Protein AF-A0A7S1WS07-F1 (afdb_monomer_lite)

Organism: Alexandrium catenella (NCBI:txid2925)

pLDDT: mean 92.33, std 9.44, range [44.84, 98.69]

Secondary structure (DSSP, 8-state):
-TTHHHHTTHHHHHHT-TT-SEEEEE-TT-TT----HHHHHHHTT-TT--EEEEE-TT-TT----HHHHHHHTT-TT--EEEEE-TT-TT----HHHHHHHTT-TT--EEEEE-TT-TT----HHHHHHHHT-TT-

Foldseek 3Di:
DPQPLVVVVLLVVLVVVLQDQEDADAPALVLPAQECQSVLSSLQSNLNHQEYHYHHALNQNHQDHLSNLVSLLNNQNHAYYHEHHHQNCNHADCLSNLVSLLNRQNHQYYHYHHHNNNNYDDCPSNVNSVVNHPHD

InterPro domains:
  IPR032675 Leucine-rich repeat domain superfamily [G3DSA:3.80.10.10] (20-136)

Radius of gyration: 13.91 Å; chains: 1; bounding box: 38×18×41 Å

Sequence (136 aa):
MKGLVSQMGLPEALAADVWRTRLSLDLSRCAAMADTAELARGLAGLRSLAKLSLFLGSCRKLESIDAVSDSISRLSSLEELDLHLGCCDQLRRVDRLGVGIGKLQSLKRVSIHLEGCSALTDFSELRRGLSQLSGL

Structure (mmCIF, N/CA/C/O backbone):
data_AF-A0A7S1WS07-F1
#
_entry.id   AF-A0A7S1WS07-F1
#
loop_
_atom_site.group_PDB
_atom_site.id
_atom_site.type_symbol
_atom_site.label_atom_id
_atom_site.label_alt_id
_atom_site.label_comp_id
_atom_site.label_asym_id
_atom_site.label_entity_id
_atom_site.label_seq_id
_atom_site.pdbx_PDB_ins_code
_atom_site.Cartn_x
_atom_site.Cartn_y
_atom_site.Cartn_z
_atom_site.occupancy
_atom_site.B_iso_or_equiv
_atom_site.auth_seq_id
_atom_site.auth_comp_id
_atom_site.auth_asym_id
_atom_site.auth_atom_id
_atom_site.pdbx_PDB_model_num
ATOM 1 N N . MET A 1 1 ? -1.928 -2.543 -21.456 1.00 44.84 1 MET A N 1
ATOM 2 C CA . MET A 1 1 ? -3.106 -2.732 -20.584 1.00 44.84 1 MET A CA 1
ATOM 3 C C . MET A 1 1 ? -3.167 -1.599 -19.555 1.00 44.84 1 MET A C 1
ATOM 5 O O . MET A 1 1 ? -2.926 -1.825 -18.378 1.00 44.84 1 MET A O 1
ATOM 9 N N . LYS A 1 2 ? -3.440 -0.359 -19.993 1.00 45.94 2 LYS A N 1
ATOM 10 C CA . LYS A 1 2 ? -3.911 0.675 -19.057 1.00 45.94 2 LYS A CA 1
ATOM 11 C C . LYS A 1 2 ? -5.324 0.273 -18.623 1.00 45.94 2 LYS A C 1
ATOM 13 O O . LYS A 1 2 ? -6.101 -0.140 -19.479 1.00 45.94 2 LYS A O 1
ATOM 18 N N . GLY A 1 3 ? -5.625 0.381 -17.332 1.00 59.94 3 GLY A N 1
ATOM 19 C CA . GLY A 1 3 ? -7.004 0.349 -16.846 1.00 59.94 3 GLY A CA 1
ATOM 20 C C . GLY A 1 3 ? -7.643 -1.023 -16.637 1.00 59.94 3 GLY A C 1
ATOM 21 O O . GLY A 1 3 ? -8.854 -1.091 -16.739 1.00 59.94 3 GLY A O 1
ATOM 22 N N . LEU A 1 4 ? -6.909 -2.099 -16.317 1.00 66.19 4 LEU A N 1
ATOM 23 C CA . LEU A 1 4 ? -7.548 -3.375 -15.924 1.00 66.19 4 LEU A CA 1
ATOM 24 C C . LEU A 1 4 ? -8.488 -3.176 -14.716 1.00 66.19 4 LEU A C 1
ATOM 26 O O . LEU A 1 4 ? -9.623 -3.632 -14.720 1.00 66.19 4 LEU A O 1
ATOM 30 N N . VAL A 1 5 ? -8.042 -2.373 -13.745 1.00 70.12 5 VAL A N 1
ATOM 31 C CA . VAL A 1 5 ? -8.829 -1.943 -12.577 1.00 70.12 5 VAL A CA 1
ATOM 32 C C . VAL A 1 5 ? -10.119 -1.218 -12.991 1.00 70.12 5 VAL A C 1
ATOM 34 O O . VAL A 1 5 ? -11.186 -1.513 -12.460 1.00 70.12 5 VAL A O 1
ATOM 37 N N . SER A 1 6 ? -10.041 -0.312 -13.969 1.00 70.69 6 SER A N 1
ATOM 38 C CA . SER A 1 6 ? -11.200 0.437 -14.476 1.00 70.69 6 SER A CA 1
ATOM 39 C C . SER A 1 6 ? -12.100 -0.411 -15.386 1.00 70.69 6 SER A C 1
ATOM 41 O O . SER A 1 6 ? -13.314 -0.278 -15.340 1.00 70.69 6 SER A O 1
ATOM 43 N N . GLN A 1 7 ? -11.535 -1.324 -16.183 1.00 76.31 7 GLN A N 1
ATOM 44 C CA . GLN A 1 7 ? -12.285 -2.269 -17.024 1.00 76.31 7 GLN A CA 1
ATOM 45 C C . GLN A 1 7 ? -13.115 -3.238 -16.185 1.00 76.31 7 GLN A C 1
ATOM 47 O O . GLN A 1 7 ? -14.199 -3.637 -16.596 1.00 76.31 7 GLN A O 1
ATOM 52 N N . MET A 1 8 ? -12.616 -3.596 -15.003 1.00 77.00 8 MET A N 1
ATOM 53 C CA . MET A 1 8 ? -13.345 -4.407 -14.033 1.00 77.00 8 MET A CA 1
ATOM 54 C C . MET A 1 8 ? -14.403 -3.610 -13.256 1.00 77.00 8 MET A C 1
ATOM 56 O O . MET A 1 8 ? -15.116 -4.204 -12.453 1.00 77.00 8 MET A O 1
ATOM 60 N N . GLY A 1 9 ? -14.486 -2.285 -13.443 1.00 86.62 9 GLY A N 1
ATOM 61 C CA . GLY A 1 9 ? -15.343 -1.413 -12.635 1.00 86.62 9 GLY A CA 1
ATOM 62 C C . GLY A 1 9 ? -15.022 -1.504 -11.141 1.00 86.62 9 GLY A C 1
ATOM 63 O O . GLY A 1 9 ? -15.918 -1.405 -10.304 1.00 86.62 9 GLY A O 1
ATOM 64 N N . LEU A 1 10 ? -13.760 -1.794 -10.788 1.00 86.75 10 LEU A N 1
ATOM 65 C CA . LEU A 1 10 ? -13.375 -2.048 -9.401 1.00 86.75 10 LEU A CA 1
ATOM 66 C C . LEU A 1 10 ? -13.630 -0.831 -8.496 1.00 86.75 10 LEU A C 1
ATOM 68 O O . LEU A 1 10 ? -14.137 -1.039 -7.393 1.00 86.75 10 LEU A O 1
ATOM 72 N N . PRO A 1 11 ? -13.321 0.420 -8.904 1.00 89.25 11 PRO A N 1
ATOM 73 C CA . PRO A 1 11 ? -13.633 1.580 -8.078 1.00 89.25 11 PRO A CA 1
ATOM 74 C C . PRO A 1 11 ? -15.127 1.692 -7.767 1.00 89.25 11 PRO A C 1
ATOM 76 O O . PRO A 1 11 ? -15.490 1.928 -6.618 1.00 89.25 11 PRO A O 1
ATOM 79 N N . GLU A 1 12 ? -15.986 1.473 -8.761 1.00 91.56 12 GLU A N 1
ATOM 80 C CA . GLU A 1 12 ? -17.441 1.526 -8.629 1.00 91.56 12 GLU A CA 1
ATOM 81 C C . GLU A 1 12 ? -17.962 0.385 -7.747 1.00 91.56 12 GLU A C 1
ATOM 83 O O . GLU A 1 12 ? -18.784 0.614 -6.861 1.00 91.56 12 GLU A O 1
ATOM 88 N N . ALA A 1 13 ? -17.440 -0.831 -7.932 1.00 90.94 13 ALA A N 1
ATOM 89 C CA . ALA A 1 13 ? -17.803 -1.991 -7.125 1.00 90.94 13 ALA A CA 1
ATOM 90 C C . ALA A 1 13 ? -17.436 -1.798 -5.644 1.00 90.94 13 ALA A C 1
ATOM 92 O O . ALA A 1 13 ? -18.242 -2.095 -4.765 1.00 90.94 13 ALA A O 1
ATOM 93 N N . LEU A 1 14 ? -16.247 -1.259 -5.355 1.00 92.50 14 LEU A N 1
ATOM 94 C CA . LEU A 1 14 ? -15.827 -0.960 -3.984 1.00 92.50 14 LEU A CA 1
ATOM 95 C C . LEU A 1 14 ? -16.597 0.226 -3.389 1.00 92.50 14 LEU A C 1
ATOM 97 O O . LEU A 1 14 ? -16.931 0.200 -2.206 1.00 92.50 14 LEU A O 1
ATOM 101 N N . ALA A 1 15 ? -16.940 1.233 -4.197 1.00 90.56 15 ALA A N 1
ATOM 102 C CA . ALA A 1 15 ? -17.785 2.347 -3.766 1.00 90.56 15 ALA A CA 1
ATOM 103 C C . ALA A 1 15 ? -19.219 1.906 -3.417 1.00 90.56 15 ALA A C 1
ATOM 105 O O . ALA A 1 15 ? -19.869 2.544 -2.591 1.00 90.56 15 ALA A O 1
ATOM 106 N N . ALA A 1 16 ? -19.703 0.813 -4.009 1.00 92.69 16 ALA A N 1
ATOM 107 C CA . ALA A 1 16 ? -20.985 0.207 -3.665 1.00 92.69 16 ALA A CA 1
ATOM 108 C C . ALA A 1 16 ? -20.918 -0.737 -2.445 1.00 92.69 16 ALA A C 1
ATOM 110 O O . ALA A 1 16 ? -21.965 -1.095 -1.918 1.00 92.69 16 ALA A O 1
ATOM 111 N N . ASP A 1 17 ? -19.722 -1.121 -1.979 1.00 93.19 17 ASP A N 1
ATOM 112 C CA . ASP A 1 17 ? -19.492 -2.101 -0.899 1.00 93.19 17 ASP A CA 1
ATOM 113 C C . ASP A 1 17 ? -18.645 -1.501 0.244 1.00 93.19 17 ASP A C 1
ATOM 115 O O . ASP A 1 17 ? -17.718 -2.112 0.782 1.00 93.19 17 ASP A O 1
ATOM 119 N N . VAL A 1 18 ? -18.947 -0.252 0.617 1.00 94.06 18 VAL A N 1
ATOM 120 C CA . VAL A 1 18 ? -18.164 0.530 1.599 1.00 94.06 18 VAL A CA 1
ATOM 121 C C . VAL A 1 18 ? -18.200 -0.023 3.024 1.00 94.06 18 VAL A C 1
ATOM 123 O O . VAL A 1 18 ? -17.329 0.299 3.832 1.00 94.06 18 VAL A O 1
ATOM 126 N N . TRP A 1 19 ? -19.189 -0.861 3.342 1.00 95.00 19 TRP A N 1
ATOM 127 C CA . TRP A 1 19 ? -19.332 -1.519 4.646 1.00 95.00 19 TRP A CA 1
ATOM 128 C C . TRP A 1 19 ? -18.437 -2.755 4.797 1.00 95.00 19 TRP A C 1
ATOM 130 O O . TRP A 1 19 ? -18.365 -3.338 5.882 1.00 95.00 19 TRP A O 1
ATOM 140 N N . ARG A 1 20 ? -17.764 -3.192 3.726 1.00 95.56 20 ARG A N 1
ATOM 141 C CA . ARG A 1 20 ? -16.872 -4.350 3.758 1.00 95.56 20 ARG A CA 1
ATOM 142 C C . ARG A 1 20 ? -15.766 -4.160 4.794 1.00 95.56 20 ARG A C 1
ATOM 144 O O . ARG A 1 20 ? -15.065 -3.155 4.821 1.00 95.56 20 ARG A O 1
ATOM 151 N N . THR A 1 21 ? -15.547 -5.199 5.595 1.00 98.19 21 THR A N 1
ATOM 152 C CA . THR A 1 21 ? -14.499 -5.217 6.626 1.00 98.19 21 THR A CA 1
ATOM 153 C C . THR A 1 21 ? -13.238 -5.961 6.190 1.00 98.19 21 THR A C 1
ATOM 155 O O . THR A 1 21 ? -12.206 -5.863 6.851 1.00 98.19 21 THR A O 1
ATOM 158 N N . ARG A 1 22 ? -13.291 -6.714 5.082 1.00 98.44 22 ARG A N 1
ATOM 159 C CA . ARG A 1 22 ? -12.169 -7.514 4.570 1.00 98.44 22 ARG A CA 1
ATOM 160 C C . ARG A 1 22 ? -12.096 -7.476 3.056 1.00 98.44 22 ARG A C 1
ATOM 162 O O . ARG A 1 22 ? -13.058 -7.849 2.385 1.00 98.44 22 ARG A O 1
ATOM 169 N N . LEU A 1 23 ? -10.941 -7.105 2.529 1.00 97.56 23 LEU A N 1
ATOM 170 C CA . LEU A 1 23 ? -10.690 -7.035 1.099 1.00 97.56 23 LEU A CA 1
ATOM 171 C C . LEU A 1 23 ? -9.378 -7.743 0.781 1.00 97.56 23 LEU A C 1
ATOM 173 O O . LEU A 1 23 ? -8.352 -7.453 1.387 1.00 97.56 23 LEU A O 1
ATOM 177 N N .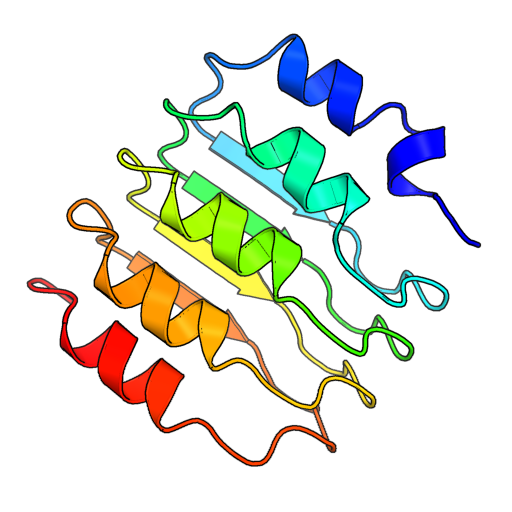 SER A 1 24 ? -9.434 -8.658 -0.179 1.00 97.50 24 SER A N 1
ATOM 178 C CA . SER A 1 24 ? -8.261 -9.268 -0.791 1.00 97.50 24 SER A CA 1
ATOM 179 C C . SER A 1 24 ? -8.357 -9.050 -2.293 1.00 97.50 24 SER A C 1
ATOM 181 O O . SER A 1 24 ? -9.387 -9.377 -2.887 1.00 97.50 24 SER A O 1
ATOM 183 N N . LEU A 1 25 ? -7.329 -8.450 -2.887 1.00 95.00 25 LEU A N 1
ATOM 184 C CA . LEU A 1 25 ? -7.251 -8.190 -4.320 1.00 95.00 25 LEU A CA 1
ATOM 185 C C . LEU A 1 25 ? -5.913 -8.677 -4.848 1.00 95.00 25 LEU A C 1
ATOM 187 O O . LEU A 1 25 ? -4.864 -8.190 -4.424 1.00 95.00 25 LEU A O 1
ATOM 191 N N . ASP A 1 26 ? -5.969 -9.597 -5.806 1.00 94.94 26 ASP A N 1
ATOM 192 C CA . ASP A 1 26 ? -4.799 -10.028 -6.556 1.00 94.94 26 ASP A CA 1
ATOM 193 C C . ASP A 1 26 ? -4.768 -9.345 -7.923 1.00 94.94 26 ASP A C 1
ATOM 195 O O . ASP A 1 26 ? -5.604 -9.583 -8.794 1.00 94.94 26 ASP A O 1
ATOM 199 N N . LEU A 1 27 ? -3.804 -8.447 -8.069 1.00 93.19 27 LEU A N 1
ATOM 200 C CA . LEU A 1 27 ? -3.471 -7.715 -9.284 1.00 93.19 27 LEU A CA 1
ATOM 201 C C . LEU A 1 27 ? -2.018 -8.010 -9.688 1.00 93.19 27 LEU A C 1
ATOM 203 O O . LEU A 1 27 ? -1.398 -7.234 -10.421 1.00 93.19 27 LEU A O 1
ATOM 207 N N . SER A 1 28 ? -1.465 -9.131 -9.222 1.00 94.06 28 SER A N 1
ATOM 208 C CA . SER A 1 28 ? -0.117 -9.560 -9.562 1.00 94.06 28 SER A CA 1
ATOM 209 C C . SER A 1 28 ? 0.012 -9.771 -11.067 1.00 94.06 28 SER A C 1
ATOM 211 O O . SER A 1 28 ? -0.936 -10.134 -11.764 1.00 94.06 28 SER A O 1
ATOM 213 N N . ARG A 1 29 ? 1.220 -9.569 -11.592 1.00 93.00 29 ARG A N 1
ATOM 214 C CA . ARG A 1 29 ? 1.563 -9.741 -13.013 1.00 93.00 29 ARG A CA 1
ATOM 215 C C . ARG A 1 29 ? 0.801 -8.796 -13.949 1.00 93.00 29 ARG A C 1
ATOM 217 O O . ARG A 1 29 ? 0.825 -8.996 -15.166 1.00 93.00 29 ARG A O 1
ATOM 224 N N . CYS A 1 30 ? 0.210 -7.717 -13.432 1.00 90.88 30 CYS A N 1
ATOM 225 C CA . CYS A 1 30 ? -0.318 -6.621 -14.243 1.00 90.88 30 CYS A CA 1
ATOM 226 C C . CYS A 1 30 ? 0.832 -5.812 -14.872 1.00 90.88 30 CYS A C 1
ATOM 228 O O . CYS A 1 30 ? 1.115 -4.680 -14.493 1.00 90.88 30 CYS A O 1
ATOM 230 N N . ALA A 1 31 ? 1.496 -6.377 -15.883 1.00 83.56 31 ALA A N 1
ATOM 231 C CA . ALA A 1 31 ? 2.736 -5.854 -16.470 1.00 83.56 31 ALA A CA 1
ATOM 232 C C . ALA A 1 31 ? 2.626 -4.460 -17.122 1.00 83.56 31 ALA A C 1
ATOM 234 O O . ALA A 1 31 ? 3.639 -3.878 -17.504 1.00 83.56 31 ALA A O 1
ATOM 235 N N . ALA A 1 32 ? 1.415 -3.927 -17.296 1.00 86.44 32 ALA A N 1
ATOM 236 C CA . ALA A 1 32 ? 1.188 -2.582 -17.823 1.00 86.44 32 ALA A CA 1
ATOM 237 C C . ALA A 1 32 ? 0.707 -1.571 -16.769 1.00 86.44 32 ALA A C 1
ATOM 239 O O . ALA A 1 32 ? 0.443 -0.426 -17.132 1.00 86.44 32 ALA A O 1
ATOM 240 N N . MET A 1 33 ? 0.576 -1.984 -15.506 1.00 89.12 33 MET A N 1
ATOM 241 C CA . MET A 1 33 ? 0.278 -1.089 -14.394 1.00 89.12 33 MET A CA 1
ATOM 242 C C . MET A 1 33 ? 1.514 -0.234 -14.111 1.00 89.12 33 MET A C 1
ATOM 244 O O . MET A 1 33 ? 2.564 -0.780 -13.786 1.00 89.12 33 MET A O 1
ATOM 248 N N . ALA A 1 34 ? 1.388 1.081 -14.292 1.00 90.12 34 ALA A N 1
ATOM 249 C CA . ALA A 1 34 ? 2.459 2.044 -14.026 1.00 90.12 34 ALA A CA 1
ATOM 250 C C . ALA A 1 34 ? 2.298 2.742 -12.667 1.00 90.12 34 ALA A C 1
ATOM 252 O O . ALA A 1 34 ? 3.283 3.079 -12.014 1.00 90.12 34 ALA A O 1
ATOM 253 N N . ASP A 1 35 ? 1.052 2.903 -12.224 1.00 90.56 35 ASP A N 1
ATOM 254 C CA . ASP A 1 35 ? 0.669 3.528 -10.964 1.00 90.56 35 ASP A CA 1
ATOM 255 C C . ASP A 1 35 ? -0.522 2.788 -10.331 1.00 90.56 35 ASP A C 1
ATOM 257 O O . ASP A 1 35 ? -1.062 1.831 -10.893 1.00 90.56 35 ASP A O 1
ATOM 261 N N . THR A 1 36 ? -0.931 3.248 -9.149 1.00 94.31 36 THR A N 1
ATOM 262 C CA . THR A 1 36 ? -2.034 2.676 -8.363 1.00 94.31 36 THR A CA 1
ATOM 263 C C . THR A 1 36 ? -3.233 3.619 -8.211 1.00 94.31 36 THR A C 1
ATOM 265 O O . THR A 1 36 ? -4.065 3.409 -7.329 1.00 94.31 36 THR A O 1
ATOM 268 N N . ALA A 1 37 ? -3.365 4.658 -9.045 1.00 93.62 37 ALA A N 1
ATOM 269 C CA . ALA A 1 37 ? -4.363 5.717 -8.854 1.00 93.62 37 ALA A CA 1
ATOM 270 C C . ALA A 1 37 ? -5.814 5.208 -8.916 1.00 93.62 37 ALA A C 1
ATOM 272 O O . ALA A 1 37 ? -6.647 5.573 -8.084 1.00 93.62 37 ALA A O 1
ATOM 273 N N . GLU A 1 38 ? -6.119 4.325 -9.868 1.00 89.69 38 GLU A N 1
ATOM 274 C CA . GLU A 1 38 ? -7.450 3.713 -9.994 1.00 89.69 38 GLU A CA 1
ATOM 275 C C . GLU A 1 38 ? -7.779 2.825 -8.785 1.00 89.69 38 GLU A C 1
ATOM 277 O O . GLU A 1 38 ? -8.879 2.893 -8.239 1.00 89.69 38 GLU A O 1
ATOM 282 N N . LEU A 1 39 ? -6.806 2.037 -8.313 1.00 92.25 39 LEU A N 1
ATOM 283 C CA . LEU A 1 39 ? -6.971 1.199 -7.123 1.00 92.25 39 LEU A CA 1
ATOM 284 C C . LEU A 1 39 ? -7.207 2.065 -5.880 1.00 92.25 39 LEU A C 1
ATOM 286 O O . LEU A 1 39 ? -8.115 1.802 -5.094 1.00 92.25 39 LEU A O 1
ATOM 290 N N . ALA A 1 40 ? -6.430 3.139 -5.736 1.00 94.88 40 ALA A N 1
ATOM 291 C CA . ALA A 1 40 ? -6.556 4.088 -4.641 1.00 94.88 40 ALA A CA 1
ATOM 292 C C . ALA A 1 40 ? -7.959 4.702 -4.561 1.00 94.88 40 ALA A C 1
ATOM 294 O O . ALA A 1 40 ? -8.490 4.843 -3.456 1.00 94.88 40 ALA A O 1
ATOM 295 N N . ARG A 1 41 ? -8.577 5.015 -5.710 1.00 92.56 41 ARG A N 1
ATOM 296 C CA . ARG A 1 41 ? -9.953 5.530 -5.781 1.00 92.56 41 ARG A CA 1
ATOM 297 C C . ARG A 1 41 ? -10.958 4.548 -5.183 1.00 92.56 41 ARG A C 1
ATOM 299 O O . ARG A 1 41 ? -11.803 4.967 -4.401 1.00 92.56 41 ARG A O 1
ATOM 306 N N . GLY A 1 42 ? -10.832 3.262 -5.508 1.00 91.12 42 GLY A N 1
ATOM 307 C CA . GLY A 1 42 ? -11.702 2.220 -4.959 1.00 91.12 42 GLY A CA 1
ATOM 308 C C . GLY A 1 42 ? -11.531 2.021 -3.451 1.00 91.12 42 GLY A C 1
ATOM 309 O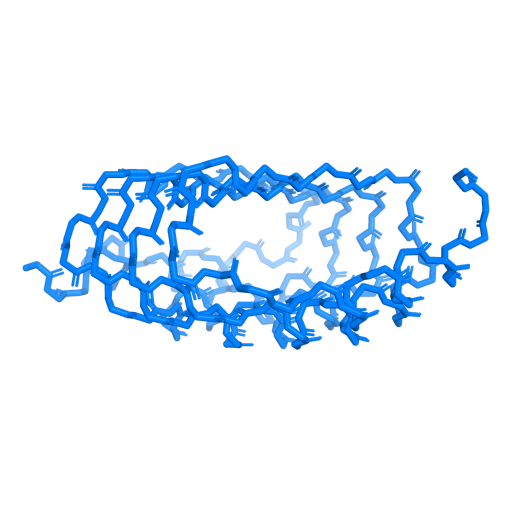 O . GLY A 1 42 ? -12.507 1.810 -2.739 1.00 91.12 42 GLY A O 1
ATOM 310 N N . LEU A 1 43 ? -10.306 2.151 -2.934 1.00 94.06 43 LEU A N 1
ATOM 311 C CA . LEU A 1 43 ? -10.036 1.986 -1.500 1.00 94.06 43 LEU A CA 1
ATOM 312 C C . LEU A 1 43 ? -10.445 3.195 -0.646 1.00 94.06 43 LEU A C 1
ATOM 314 O O . LEU A 1 43 ? -10.702 3.035 0.544 1.00 94.06 43 LEU A O 1
ATOM 318 N N . ALA A 1 44 ? -10.509 4.400 -1.222 1.00 91.31 44 ALA A N 1
ATOM 319 C CA . ALA A 1 44 ? -10.662 5.650 -0.469 1.00 91.31 44 ALA A CA 1
ATOM 320 C C . ALA A 1 44 ? -11.938 5.725 0.397 1.00 91.31 44 ALA A C 1
ATOM 322 O O . ALA A 1 44 ? -11.971 6.471 1.380 1.00 91.31 44 ALA A O 1
ATOM 323 N N . GLY A 1 45 ? -12.983 4.971 0.037 1.00 91.06 45 GLY A N 1
ATOM 324 C CA . GLY A 1 45 ? -14.260 4.922 0.755 1.00 91.06 45 GLY A CA 1
ATOM 325 C C . GLY A 1 45 ? -14.368 3.840 1.834 1.00 91.06 45 GLY A C 1
ATOM 326 O O . GLY A 1 45 ? -15.300 3.889 2.634 1.00 91.06 45 GLY A O 1
ATOM 327 N N . LEU A 1 46 ? -13.435 2.884 1.900 1.00 95.88 46 LEU A N 1
ATOM 328 C CA . LEU A 1 46 ? -13.565 1.665 2.711 1.00 95.88 46 LEU A CA 1
ATOM 329 C C . LEU A 1 46 ? -13.200 1.885 4.192 1.00 95.88 46 LEU A C 1
ATOM 331 O O . LEU A 1 46 ? -12.360 1.189 4.755 1.00 95.88 46 LEU A O 1
ATOM 335 N N . ARG A 1 47 ? -13.813 2.872 4.854 1.00 94.06 47 ARG A N 1
ATOM 336 C CA . ARG A 1 47 ? -13.452 3.269 6.231 1.00 94.06 47 ARG A CA 1
ATOM 337 C C . ARG A 1 47 ? -13.677 2.175 7.277 1.00 94.06 47 ARG A C 1
ATOM 339 O O . ARG A 1 47 ? -13.016 2.202 8.306 1.00 94.06 47 ARG A O 1
ATOM 346 N N . SER A 1 48 ? -14.574 1.227 7.007 1.00 96.38 48 SER A N 1
ATOM 347 C CA . SER A 1 48 ? -14.852 0.070 7.870 1.00 96.38 48 SER A CA 1
ATOM 348 C C . SER A 1 48 ? -13.893 -1.105 7.650 1.00 96.38 48 SER A C 1
ATOM 350 O O . SER A 1 48 ? -14.032 -2.137 8.310 1.00 96.38 48 SER A O 1
ATOM 352 N N . LEU A 1 49 ? -12.937 -0.988 6.723 1.00 98.12 49 LEU A N 1
ATOM 353 C CA . LEU A 1 49 ? -12.033 -2.074 6.380 1.00 98.12 49 LEU A CA 1
ATOM 354 C C . LEU A 1 49 ? -11.074 -2.369 7.535 1.00 98.12 49 LEU A C 1
ATOM 356 O O . LEU A 1 49 ? -10.238 -1.543 7.882 1.00 98.12 49 LEU A O 1
ATOM 360 N N . ALA A 1 50 ? -11.183 -3.572 8.093 1.00 98.44 50 ALA A N 1
ATOM 361 C CA . ALA A 1 50 ? -10.320 -4.077 9.154 1.00 98.44 50 ALA A CA 1
ATOM 362 C C . ALA A 1 50 ? -9.153 -4.908 8.608 1.00 98.44 50 ALA A C 1
ATOM 364 O O . ALA A 1 50 ? -8.111 -4.995 9.252 1.00 98.44 50 ALA A O 1
ATOM 365 N N . LYS A 1 51 ? -9.303 -5.518 7.424 1.00 98.69 51 LYS A N 1
ATOM 366 C CA . LYS A 1 51 ? -8.244 -6.310 6.784 1.00 98.69 51 LYS A CA 1
ATOM 367 C C . LYS A 1 51 ? -8.110 -5.998 5.306 1.00 98.69 51 LYS A C 1
ATOM 369 O O . LYS A 1 51 ? -9.101 -6.058 4.573 1.00 98.69 51 LYS A O 1
ATOM 374 N N . LEU A 1 52 ? -6.880 -5.757 4.878 1.00 98.56 52 LEU A N 1
ATOM 375 C CA . LEU A 1 52 ? -6.531 -5.502 3.492 1.00 98.56 52 LEU A CA 1
ATOM 376 C C . LEU A 1 52 ? -5.364 -6.393 3.074 1.00 98.56 52 LEU A C 1
ATOM 378 O O . LEU A 1 52 ? -4.285 -6.296 3.650 1.00 98.56 52 LEU A O 1
ATOM 382 N N . SER A 1 53 ? -5.577 -7.199 2.039 1.00 98.62 53 SER A N 1
ATOM 383 C CA . SER A 1 53 ? -4.524 -7.923 1.328 1.00 98.62 53 SER A CA 1
ATOM 384 C C . SER A 1 53 ? -4.468 -7.431 -0.115 1.00 98.62 53 SER A C 1
ATOM 386 O O . SER A 1 53 ? -5.455 -7.528 -0.845 1.00 98.62 53 SER A O 1
ATOM 388 N N . LEU A 1 54 ? -3.334 -6.874 -0.528 1.00 97.69 54 LEU A N 1
ATOM 389 C CA . LEU A 1 54 ? -3.111 -6.393 -1.890 1.00 97.69 54 LEU A CA 1
ATOM 390 C C . LEU A 1 54 ? -1.902 -7.094 -2.485 1.00 97.69 54 LEU A C 1
ATOM 392 O O . LEU A 1 54 ? -0.779 -6.914 -2.013 1.00 97.69 54 LEU A O 1
ATOM 396 N N . PHE A 1 55 ? -2.130 -7.841 -3.560 1.00 97.75 55 PHE A N 1
ATOM 397 C CA . PHE A 1 55 ? -1.064 -8.490 -4.304 1.00 97.75 55 PHE A CA 1
ATOM 398 C C . PHE A 1 55 ? -0.809 -7.723 -5.597 1.00 97.75 55 PHE A C 1
ATOM 400 O O . PHE A 1 55 ? -1.644 -7.671 -6.492 1.00 97.75 55 PHE A O 1
ATOM 407 N N . LEU A 1 56 ? 0.347 -7.074 -5.662 1.00 96.38 56 LEU A N 1
ATOM 408 C CA . LEU A 1 56 ? 0.843 -6.270 -6.778 1.00 96.38 56 LEU A CA 1
ATOM 409 C C . LEU A 1 56 ? 2.187 -6.821 -7.288 1.00 96.38 56 LEU A C 1
A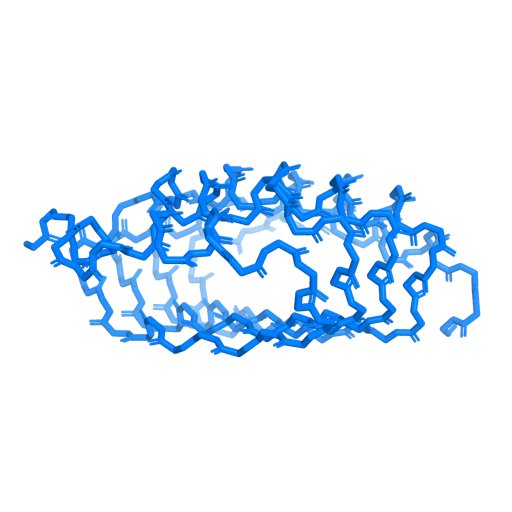TOM 411 O O . LEU A 1 56 ? 2.935 -6.119 -7.966 1.00 96.38 56 LEU A O 1
ATOM 415 N N . GLY A 1 57 ? 2.511 -8.076 -6.964 1.00 96.25 57 GLY A N 1
ATOM 416 C CA . GLY A 1 57 ? 3.790 -8.686 -7.308 1.00 96.25 57 GLY A CA 1
ATOM 417 C C . GLY A 1 57 ? 3.969 -8.864 -8.817 1.00 96.25 57 GLY A C 1
ATOM 418 O O . GLY A 1 57 ? 3.016 -9.101 -9.555 1.00 96.25 57 GLY A O 1
ATOM 419 N N . SER A 1 58 ? 5.203 -8.788 -9.312 1.00 95.94 58 SER A N 1
ATOM 420 C CA . SER A 1 58 ? 5.550 -8.897 -10.739 1.00 95.94 58 SER A CA 1
ATOM 421 C C . SER A 1 58 ? 4.886 -7.847 -11.648 1.00 95.94 58 SER A C 1
ATOM 423 O O . SER A 1 58 ? 4.808 -8.033 -12.868 1.00 95.94 58 SER A O 1
ATOM 425 N N . CYS A 1 59 ? 4.425 -6.722 -11.098 1.00 95.31 59 CYS A N 1
ATOM 426 C CA . CYS A 1 59 ? 3.999 -5.557 -11.869 1.00 95.31 59 CYS A CA 1
ATOM 427 C C . CYS A 1 59 ? 5.233 -4.772 -12.340 1.00 95.31 59 CYS A C 1
ATOM 429 O O . CYS A 1 59 ? 5.555 -3.710 -11.825 1.00 95.31 59 CYS A O 1
ATOM 431 N N . ARG A 1 60 ? 5.951 -5.301 -13.340 1.00 93.50 60 ARG A N 1
ATOM 432 C CA . ARG A 1 60 ? 7.284 -4.803 -13.750 1.00 93.50 60 ARG A CA 1
ATOM 433 C C . ARG A 1 60 ? 7.352 -3.334 -14.183 1.00 93.50 60 ARG A C 1
ATOM 435 O O . ARG A 1 60 ? 8.443 -2.786 -14.229 1.00 93.50 60 ARG A O 1
ATOM 442 N N . LYS A 1 61 ? 6.224 -2.713 -14.543 1.00 94.50 61 LYS A N 1
ATOM 443 C CA . LYS A 1 61 ? 6.148 -1.287 -14.908 1.00 94.50 61 LYS A CA 1
ATOM 444 C C . LYS A 1 61 ? 5.678 -0.388 -13.767 1.00 94.50 61 LYS A C 1
ATOM 446 O O . LYS A 1 61 ? 5.584 0.810 -13.985 1.00 94.50 61 LYS A O 1
ATOM 451 N N . LEU A 1 62 ? 5.371 -0.942 -12.595 1.00 95.50 62 LEU A N 1
ATOM 452 C CA . LEU A 1 62 ? 4.874 -0.179 -11.460 1.00 95.50 62 LEU A CA 1
ATOM 453 C C . LEU A 1 62 ? 5.995 0.707 -10.920 1.00 95.50 62 LEU A C 1
ATOM 455 O O . LEU A 1 62 ? 6.956 0.209 -10.340 1.00 95.50 62 LEU A O 1
ATOM 459 N N . GLU A 1 63 ? 5.868 2.013 -11.124 1.00 95.25 63 GLU A N 1
ATOM 460 C CA . GLU A 1 63 ? 6.879 2.997 -10.727 1.00 95.25 63 GLU A CA 1
ATOM 461 C C . GLU A 1 63 ? 6.606 3.564 -9.328 1.00 95.25 63 GLU A C 1
ATOM 463 O O . GLU A 1 63 ? 7.540 3.915 -8.603 1.00 95.25 63 GLU A O 1
ATOM 468 N N . SER A 1 64 ? 5.329 3.640 -8.936 1.00 95.00 64 SER A N 1
ATOM 469 C CA . SER A 1 64 ? 4.899 4.240 -7.672 1.00 95.00 64 SER A CA 1
ATOM 470 C C . SER A 1 64 ? 3.649 3.579 -7.088 1.00 95.00 64 SER A C 1
ATOM 472 O O . SER A 1 64 ? 2.696 3.232 -7.790 1.00 95.00 64 SER A O 1
ATOM 474 N N . ILE A 1 65 ? 3.638 3.490 -5.757 1.00 97.06 65 ILE A N 1
ATOM 475 C CA . ILE A 1 65 ? 2.503 3.068 -4.927 1.00 97.06 65 ILE A CA 1
ATOM 476 C C . ILE A 1 65 ? 1.944 4.222 -4.081 1.00 97.06 65 ILE A C 1
ATOM 478 O O . ILE A 1 65 ? 1.214 3.990 -3.118 1.00 97.06 65 ILE A O 1
ATOM 482 N N . ASP A 1 66 ? 2.296 5.468 -4.395 1.00 96.88 66 ASP A N 1
ATOM 483 C CA . ASP A 1 66 ? 1.966 6.633 -3.566 1.00 96.88 66 ASP A CA 1
ATOM 484 C C . ASP A 1 66 ? 0.455 6.778 -3.382 1.00 96.88 66 ASP A C 1
ATOM 486 O O . ASP A 1 66 ? -0.021 6.964 -2.266 1.00 96.88 66 ASP A O 1
ATOM 490 N N . ALA A 1 67 ? -0.307 6.616 -4.467 1.00 96.50 67 ALA A N 1
ATOM 491 C CA . ALA A 1 67 ? -1.758 6.751 -4.435 1.00 96.50 67 ALA A CA 1
ATOM 492 C C . ALA A 1 67 ? -2.410 5.708 -3.514 1.00 96.50 67 ALA A C 1
ATOM 494 O O . ALA A 1 67 ? -3.228 6.060 -2.663 1.00 96.50 67 ALA A O 1
ATOM 495 N N . VAL A 1 68 ? -2.039 4.426 -3.642 1.00 96.38 68 VAL A N 1
ATOM 496 C CA . VAL A 1 68 ? -2.582 3.385 -2.756 1.00 96.38 68 VAL A CA 1
ATOM 497 C C . VAL A 1 68 ? -2.108 3.570 -1.314 1.00 96.38 68 VAL A C 1
ATOM 499 O O . VAL A 1 68 ? -2.898 3.366 -0.398 1.00 96.38 68 VAL A O 1
ATOM 502 N N . SER A 1 69 ? -0.873 4.035 -1.101 1.00 97.12 69 SER A N 1
ATOM 503 C CA . SER A 1 69 ? -0.335 4.342 0.232 1.00 97.12 69 SER A CA 1
ATOM 504 C C . SER A 1 69 ? -1.135 5.448 0.923 1.00 97.12 69 SER A C 1
ATOM 506 O O . SER A 1 69 ? -1.507 5.318 2.091 1.00 97.12 69 SER A O 1
ATOM 508 N N . ASP A 1 70 ? -1.471 6.509 0.185 1.00 96.31 70 ASP A N 1
ATOM 509 C CA . ASP A 1 70 ? -2.294 7.608 0.686 1.00 96.31 70 ASP A CA 1
ATOM 510 C C . ASP A 1 70 ? -3.710 7.132 1.038 1.00 96.31 70 ASP A C 1
ATOM 512 O O . ASP A 1 70 ? -4.234 7.515 2.088 1.00 96.31 70 ASP A O 1
ATOM 516 N N . SER A 1 71 ? -4.324 6.270 0.219 1.00 96.00 71 SER A N 1
ATOM 517 C CA . SER A 1 71 ? -5.631 5.679 0.539 1.00 96.00 71 SER A CA 1
ATOM 518 C C . SER A 1 71 ? -5.564 4.759 1.757 1.00 96.00 71 SER A C 1
ATOM 520 O O . SER A 1 71 ? -6.410 4.882 2.641 1.00 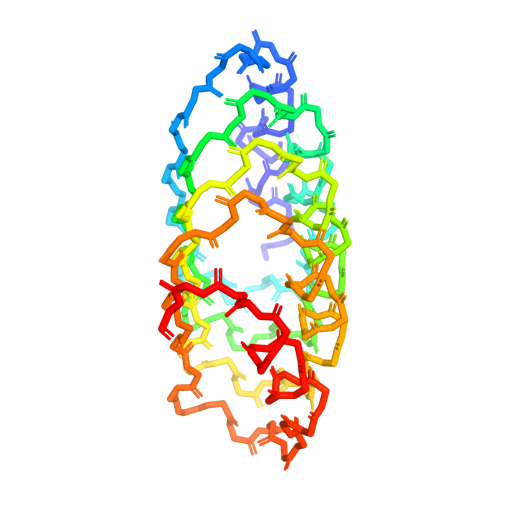96.00 71 SER A O 1
ATOM 522 N N . ILE A 1 72 ? -4.542 3.902 1.855 1.00 96.75 72 ILE A N 1
ATOM 523 C CA . ILE A 1 72 ? -4.320 3.018 3.010 1.00 96.75 72 ILE A CA 1
ATOM 524 C C . ILE A 1 72 ? -4.221 3.835 4.299 1.00 96.75 72 ILE A C 1
ATOM 526 O O . ILE A 1 72 ? -4.869 3.486 5.280 1.00 96.75 72 ILE A O 1
ATOM 530 N N . SER A 1 73 ? -3.511 4.968 4.287 1.00 95.50 73 SER A N 1
ATOM 531 C CA . SER A 1 73 ? -3.353 5.836 5.468 1.00 95.50 73 SER A CA 1
ATOM 532 C C . SER A 1 73 ? -4.665 6.417 6.019 1.00 95.50 73 SER A C 1
ATOM 534 O O . SER A 1 73 ? -4.694 6.931 7.137 1.00 95.50 73 SER A O 1
ATOM 536 N N . ARG A 1 74 ? -5.755 6.355 5.242 1.00 95.25 74 ARG A N 1
ATOM 537 C CA . ARG A 1 74 ? -7.093 6.838 5.620 1.00 95.25 74 ARG 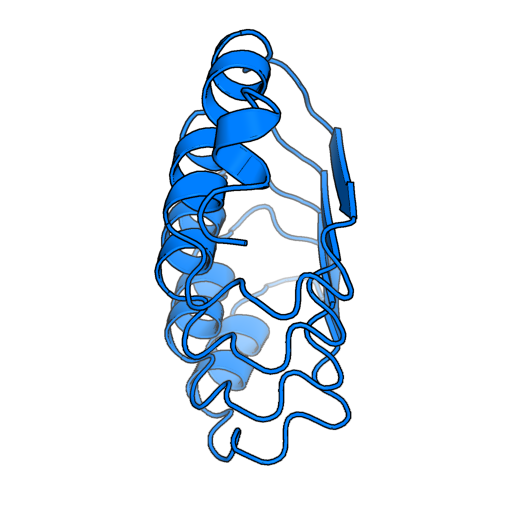A CA 1
ATOM 538 C C . ARG A 1 74 ? -8.008 5.723 6.130 1.00 95.25 74 ARG A C 1
ATOM 540 O O . ARG A 1 74 ? -9.119 6.019 6.572 1.00 95.25 74 ARG A O 1
ATOM 547 N N . LEU A 1 75 ? -7.571 4.465 6.077 1.00 95.88 75 LEU A N 1
ATOM 548 C CA . LEU A 1 75 ? -8.320 3.309 6.567 1.00 95.88 75 LEU A CA 1
ATOM 549 C C . LEU A 1 75 ? -8.185 3.222 8.093 1.00 95.88 75 LEU A C 1
ATOM 551 O O . LEU A 1 75 ? -7.466 2.385 8.627 1.00 95.88 75 LEU A O 1
ATOM 555 N N . SER A 1 76 ? -8.858 4.122 8.812 1.00 93.06 76 SER A N 1
ATOM 556 C CA . SER A 1 76 ? -8.704 4.289 10.266 1.00 93.06 76 SER A CA 1
ATOM 557 C C . SER A 1 76 ? -9.045 3.048 11.094 1.00 93.06 76 SER A C 1
ATOM 559 O O . SER A 1 76 ? -8.578 2.939 12.221 1.00 93.06 76 SER A O 1
ATOM 561 N N . SER A 1 77 ? -9.855 2.134 10.554 1.00 96.44 77 SER A N 1
ATOM 562 C CA . SER A 1 77 ? -10.223 0.871 11.204 1.00 96.44 77 SER A CA 1
ATOM 563 C C . SER A 1 77 ? -9.331 -0.308 10.807 1.00 96.44 77 SER A C 1
ATOM 565 O O . SER A 1 77 ? -9.606 -1.427 11.233 1.00 96.44 77 SER A O 1
ATOM 567 N N . LEU A 1 78 ? -8.290 -0.089 9.994 1.00 97.62 78 LEU A N 1
ATOM 568 C CA . LEU A 1 78 ? -7.446 -1.166 9.489 1.00 97.62 78 LEU A CA 1
ATOM 569 C C . LEU A 1 78 ? -6.620 -1.776 10.621 1.00 97.62 78 LEU A C 1
ATOM 571 O O . LEU A 1 78 ? -5.807 -1.101 11.246 1.00 97.62 78 LEU A O 1
ATOM 575 N N . GLU A 1 79 ? -6.818 -3.070 10.848 1.00 97.56 79 GLU A N 1
ATOM 576 C CA . GLU A 1 79 ? -6.099 -3.851 11.850 1.00 97.56 79 GLU A CA 1
ATOM 577 C C . GLU A 1 79 ? -5.017 -4.734 11.227 1.00 97.56 79 GLU A C 1
ATOM 579 O O . GLU A 1 79 ? -4.031 -5.069 11.883 1.00 97.56 79 GLU A O 1
ATOM 584 N N . GLU A 1 80 ? -5.192 -5.125 9.964 1.00 98.19 80 GLU A N 1
ATOM 585 C CA . GLU A 1 80 ? -4.292 -6.039 9.264 1.00 98.19 80 GLU A CA 1
ATOM 586 C C . GLU A 1 80 ? -4.027 -5.555 7.843 1.00 98.19 80 GLU A C 1
ATOM 588 O O . GLU A 1 80 ? -4.958 -5.389 7.049 1.00 98.19 80 GLU A O 1
ATOM 593 N N . LEU A 1 81 ? -2.748 -5.374 7.522 1.00 98.12 81 LEU A N 1
ATOM 594 C CA . LEU A 1 81 ? -2.274 -5.023 6.191 1.00 98.12 81 LEU A CA 1
ATOM 595 C C . LEU A 1 81 ? -1.311 -6.097 5.689 1.00 98.12 81 LEU A C 1
ATOM 597 O O . LEU A 1 81 ? -0.294 -6.363 6.324 1.00 98.12 81 LEU A O 1
ATOM 601 N N . ASP A 1 82 ? -1.612 -6.669 4.533 1.00 98.50 82 ASP A N 1
ATOM 602 C CA . ASP A 1 82 ? -0.707 -7.534 3.786 1.00 98.50 82 ASP A CA 1
ATOM 603 C C . ASP A 1 82 ? -0.498 -6.950 2.385 1.00 98.50 82 ASP A C 1
ATOM 605 O O . ASP A 1 82 ? -1.449 -6.793 1.615 1.00 98.50 82 ASP A O 1
ATOM 609 N N . LEU A 1 83 ? 0.734 -6.559 2.068 1.00 98.19 83 LEU A N 1
ATOM 610 C CA . LEU A 1 83 ? 1.073 -5.882 0.821 1.00 98.19 83 LEU A CA 1
ATOM 611 C C . LEU A 1 83 ? 2.213 -6.610 0.115 1.00 98.19 83 LEU A C 1
ATOM 613 O O . LEU A 1 83 ? 3.359 -6.590 0.568 1.00 98.19 83 LEU A O 1
ATOM 617 N N . HIS A 1 84 ? 1.903 -7.202 -1.036 1.00 98.31 84 HIS A N 1
ATOM 618 C CA . HIS A 1 84 ? 2.876 -7.912 -1.859 1.00 98.31 84 HIS A CA 1
ATOM 619 C C . HIS A 1 84 ? 3.279 -7.067 -3.051 1.00 98.31 84 HIS A C 1
ATOM 621 O O . HIS A 1 84 ? 2.474 -6.802 -3.937 1.00 98.31 84 HIS A O 1
ATOM 627 N N . LEU A 1 85 ? 4.539 -6.659 -3.083 1.00 97.25 85 LEU A N 1
ATOM 628 C CA . LEU A 1 85 ? 5.132 -5.824 -4.125 1.00 97.25 85 LEU A CA 1
ATOM 629 C C . LEU A 1 85 ? 6.360 -6.486 -4.759 1.00 97.25 85 LEU A C 1
ATOM 631 O O . LEU A 1 85 ? 7.060 -5.836 -5.528 1.00 97.25 85 LEU A O 1
ATOM 635 N N . GLY A 1 86 ? 6.624 -7.763 -4.474 1.00 96.69 86 GLY A N 1
ATOM 636 C CA . GLY A 1 86 ? 7.814 -8.453 -4.963 1.00 96.69 86 GLY A CA 1
ATOM 637 C C . GLY A 1 86 ? 7.949 -8.433 -6.491 1.00 96.69 86 GLY A C 1
ATOM 638 O O . GLY A 1 86 ? 6.960 -8.477 -7.222 1.00 96.69 86 GLY A O 1
ATOM 639 N N . CYS A 1 87 ? 9.180 -8.362 -6.995 1.00 96.56 87 CYS A N 1
ATOM 640 C CA . CYS A 1 87 ? 9.520 -8.282 -8.422 1.00 96.56 87 CYS A CA 1
ATOM 641 C C . CYS A 1 87 ? 8.880 -7.088 -9.168 1.00 96.56 87 CYS A C 1
ATOM 643 O O . CYS A 1 87 ? 8.551 -7.188 -10.355 1.00 96.56 87 CYS A O 1
ATOM 645 N N . CYS A 1 88 ? 8.676 -5.955 -8.487 1.00 96.44 88 CYS A N 1
ATOM 646 C CA . CYS A 1 88 ? 8.353 -4.679 -9.129 1.00 96.44 88 CYS A CA 1
ATOM 647 C C . CYS A 1 88 ? 9.645 -3.931 -9.492 1.00 96.44 88 CYS A C 1
ATOM 649 O O . CYS A 1 88 ? 10.065 -3.010 -8.796 1.00 96.44 88 CYS A O 1
ATOM 651 N N . ASP A 1 89 ? 10.279 -4.337 -10.595 1.00 94.94 89 ASP A N 1
ATOM 652 C CA . ASP A 1 89 ? 11.625 -3.897 -11.007 1.00 94.94 89 ASP A CA 1
ATOM 653 C C . ASP A 1 89 ? 11.788 -2.364 -11.136 1.00 94.94 89 ASP A C 1
ATOM 655 O O . ASP A 1 89 ? 12.900 -1.851 -11.014 1.00 94.94 89 ASP A O 1
ATOM 659 N N . GLN A 1 90 ? 10.692 -1.633 -11.384 1.00 96.25 90 GLN A N 1
ATOM 660 C CA . GLN A 1 90 ? 10.667 -0.172 -11.556 1.00 96.25 90 GLN A CA 1
ATOM 661 C C . GLN A 1 90 ? 10.206 0.602 -10.313 1.00 96.25 90 GLN A C 1
ATOM 663 O O . GLN A 1 90 ? 10.231 1.833 -10.337 1.00 96.25 90 GLN A O 1
ATOM 668 N N . LEU A 1 91 ? 9.811 -0.073 -9.228 1.00 96.75 91 LEU A N 1
ATOM 669 C CA . LEU A 1 91 ? 9.347 0.590 -8.011 1.00 96.75 91 LEU A CA 1
ATOM 670 C C . LEU A 1 91 ? 10.537 1.222 -7.284 1.00 96.75 91 LEU A C 1
ATOM 672 O O . LEU A 1 91 ? 11.435 0.521 -6.823 1.00 96.75 91 LEU A O 1
ATOM 676 N N . ARG A 1 92 ? 10.545 2.554 -7.175 1.00 95.12 92 ARG A N 1
ATOM 677 C CA . ARG A 1 92 ? 11.714 3.301 -6.668 1.00 95.12 92 ARG A CA 1
ATOM 678 C C . ARG A 1 92 ? 11.640 3.656 -5.192 1.00 95.12 92 ARG A C 1
ATOM 680 O O . ARG A 1 92 ? 12.674 3.882 -4.569 1.00 95.12 92 ARG A O 1
ATOM 687 N N . ARG A 1 93 ? 10.428 3.799 -4.652 1.00 95.88 93 ARG A N 1
ATOM 688 C CA . ARG A 1 93 ? 10.192 4.330 -3.305 1.00 95.88 93 ARG A CA 1
ATOM 689 C C . ARG A 1 93 ? 8.982 3.690 -2.642 1.00 95.88 93 ARG A C 1
ATOM 691 O O . ARG A 1 93 ? 8.031 3.294 -3.311 1.00 95.88 93 ARG A O 1
ATOM 698 N N . VAL A 1 94 ? 9.043 3.634 -1.314 1.00 97.31 94 VAL A N 1
ATOM 699 C CA . VAL A 1 94 ? 7.967 3.185 -0.410 1.00 97.31 94 VAL A CA 1
ATOM 700 C C . VAL A 1 94 ? 7.843 4.112 0.809 1.00 97.31 94 VAL A C 1
ATOM 702 O O . VAL A 1 94 ? 7.342 3.732 1.865 1.00 97.31 94 VAL A O 1
ATOM 705 N N . ASP A 1 95 ? 8.325 5.344 0.687 1.00 97.31 95 ASP A N 1
ATOM 706 C CA . ASP A 1 95 ? 8.336 6.346 1.751 1.00 97.31 95 ASP A CA 1
ATOM 707 C C . ASP A 1 95 ? 6.927 6.755 2.184 1.00 97.31 95 ASP A C 1
ATOM 709 O O . ASP A 1 95 ? 6.623 6.747 3.381 1.00 97.31 95 ASP A O 1
ATOM 713 N N . ARG A 1 96 ? 6.029 7.012 1.225 1.00 97.19 96 ARG A N 1
ATOM 714 C CA . ARG A 1 96 ? 4.618 7.306 1.529 1.00 97.19 96 ARG A CA 1
ATOM 715 C C . ARG A 1 96 ? 3.922 6.178 2.275 1.00 97.19 96 ARG A C 1
ATOM 717 O O . ARG A 1 96 ? 3.107 6.451 3.153 1.00 97.19 96 ARG A O 1
ATOM 724 N N . LEU A 1 97 ? 4.256 4.929 1.953 1.00 97.38 97 LEU A N 1
ATOM 725 C CA . LEU A 1 97 ? 3.734 3.769 2.667 1.00 97.38 97 LEU A CA 1
ATOM 726 C C . LEU A 1 97 ? 4.175 3.804 4.132 1.00 97.38 97 LEU A C 1
ATOM 728 O O . LEU A 1 97 ? 3.338 3.660 5.016 1.00 97.38 97 LEU A O 1
ATOM 732 N N . GLY A 1 98 ? 5.457 4.068 4.393 1.00 97.00 98 GLY A N 1
ATOM 733 C CA . GLY A 1 98 ? 5.982 4.233 5.749 1.00 97.00 98 GLY A CA 1
ATOM 734 C C . GLY A 1 98 ? 5.276 5.333 6.540 1.00 97.00 98 GLY A C 1
ATOM 735 O O . GLY A 1 98 ? 4.749 5.085 7.624 1.00 97.00 98 GLY A O 1
ATOM 736 N N . VAL A 1 99 ? 5.181 6.534 5.964 1.00 96.44 99 VAL A N 1
ATOM 737 C CA . VAL A 1 99 ? 4.460 7.664 6.577 1.00 96.44 99 VAL A CA 1
ATOM 738 C C . VAL A 1 99 ? 2.986 7.330 6.827 1.00 96.44 99 VAL A C 1
ATOM 740 O O . VAL A 1 99 ? 2.421 7.750 7.836 1.00 96.44 99 VAL A O 1
ATOM 743 N N . GLY A 1 100 ? 2.348 6.603 5.910 1.00 95.06 100 GLY A N 1
ATOM 744 C CA . GLY A 1 100 ? 0.956 6.181 6.027 1.00 95.06 100 GLY A CA 1
ATOM 745 C C . GLY A 1 100 ? 0.742 5.164 7.143 1.00 95.06 100 GLY A C 1
ATOM 746 O O . GLY A 1 100 ? -0.143 5.360 7.972 1.00 95.06 100 GLY A O 1
ATOM 747 N N . ILE A 1 101 ? 1.578 4.126 7.202 1.00 95.06 101 ILE A N 1
ATOM 748 C CA . ILE A 1 101 ? 1.526 3.073 8.226 1.00 95.06 101 ILE A CA 1
ATOM 749 C C . ILE A 1 101 ? 1.659 3.663 9.628 1.00 95.06 101 ILE A C 1
ATOM 751 O O . ILE A 1 101 ? 0.862 3.324 10.496 1.00 95.06 101 ILE A O 1
ATOM 755 N N . GLY A 1 102 ? 2.586 4.602 9.834 1.00 93.56 102 GLY A N 1
ATOM 756 C CA . GLY A 1 102 ? 2.780 5.246 11.138 1.00 93.56 102 GLY A CA 1
ATOM 757 C C . GLY A 1 102 ? 1.547 5.990 11.679 1.00 93.56 102 GLY A C 1
ATOM 758 O O . GLY A 1 102 ? 1.446 6.264 12.873 1.00 93.56 102 GLY A O 1
ATOM 759 N N . LYS A 1 103 ? 0.564 6.296 10.820 1.00 92.75 103 LYS A N 1
ATOM 760 C CA . LYS A 1 103 ? -0.702 6.940 11.209 1.00 92.75 103 LYS A CA 1
ATOM 761 C C . LYS A 1 103 ? -1.793 5.941 11.602 1.00 92.75 103 LYS A C 1
ATOM 763 O O . LYS A 1 103 ? -2.771 6.353 12.227 1.00 92.75 103 LYS A O 1
ATOM 768 N N . LEU A 1 104 ? -1.658 4.660 11.261 1.00 94.06 104 LEU A N 1
ATOM 769 C CA . LEU A 1 104 ? -2.698 3.646 11.450 1.00 94.06 104 LEU A CA 1
ATOM 770 C C . LEU A 1 104 ? -2.716 3.108 12.886 1.00 94.06 104 LEU A C 1
ATOM 772 O O . LEU A 1 104 ? -2.197 2.037 13.176 1.00 94.06 104 LEU A O 1
ATOM 776 N N . GLN A 1 105 ? -3.375 3.842 13.784 1.00 91.56 105 GLN A N 1
ATOM 7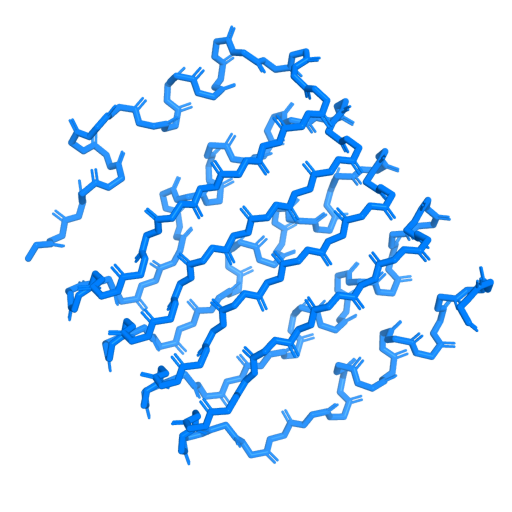77 C CA . GLN A 1 105 ? -3.421 3.534 15.223 1.00 91.56 105 GLN A CA 1
ATOM 778 C C . GLN A 1 105 ? -4.113 2.204 15.573 1.00 91.56 105 GLN A C 1
ATOM 780 O O . GLN A 1 105 ? -3.939 1.694 16.673 1.00 91.56 105 GLN A O 1
ATOM 785 N N . SER A 1 106 ? -4.940 1.659 14.675 1.00 94.31 106 SER A N 1
ATOM 786 C CA . SER A 1 106 ? -5.611 0.365 14.877 1.00 94.31 106 SER A CA 1
ATOM 787 C C . SER A 1 106 ? -4.832 -0.823 14.312 1.00 94.31 106 SER A C 1
ATOM 789 O O . SER A 1 106 ? -5.259 -1.959 14.520 1.00 94.31 106 SER A O 1
ATOM 791 N N . LEU A 1 107 ? -3.712 -0.589 13.616 1.00 95.88 107 LEU A N 1
ATOM 792 C CA . LEU A 1 107 ? -2.971 -1.633 12.919 1.00 95.88 107 LEU A CA 1
ATOM 793 C C . LEU A 1 107 ? -2.239 -2.532 13.921 1.00 95.88 107 LEU A C 1
ATOM 795 O O . LEU A 1 107 ? -1.390 -2.080 14.681 1.00 95.88 107 LEU A O 1
ATOM 799 N N . LYS A 1 108 ? -2.570 -3.822 13.897 1.00 94.75 108 LYS A N 1
ATOM 800 C CA . LYS A 1 108 ? -2.032 -4.859 14.791 1.00 94.75 108 LYS A CA 1
ATOM 801 C C . LYS A 1 108 ? -1.123 -5.835 14.062 1.00 94.75 108 LYS A C 1
ATOM 803 O O . LYS A 1 108 ? -0.335 -6.522 14.698 1.00 94.75 108 LYS A O 1
ATOM 808 N N . ARG A 1 109 ? -1.284 -5.977 12.742 1.00 95.69 109 ARG A N 1
ATOM 809 C CA . ARG A 1 109 ? -0.438 -6.830 11.900 1.00 95.69 109 ARG A CA 1
ATOM 810 C C . ARG A 1 109 ? -0.130 -6.161 10.580 1.00 95.69 109 ARG A C 1
ATOM 812 O O . ARG A 1 109 ? -1.012 -5.607 9.927 1.00 95.69 109 ARG A O 1
ATOM 819 N N . VAL A 1 110 ? 1.128 -6.271 10.184 1.00 96.50 110 VAL A N 1
ATOM 820 C CA . VAL A 1 110 ? 1.626 -5.742 8.925 1.00 96.50 110 VAL A CA 1
ATOM 821 C C . VAL A 1 110 ? 2.595 -6.743 8.311 1.00 96.50 110 VAL A C 1
ATOM 823 O O . VAL A 1 110 ? 3.521 -7.204 8.975 1.00 96.50 110 VAL A O 1
ATOM 826 N N . SER A 1 111 ? 2.362 -7.092 7.052 1.00 97.00 111 SER A N 1
ATOM 827 C CA . SER A 1 111 ? 3.289 -7.860 6.225 1.00 97.00 111 SER A CA 1
ATOM 828 C C . SER A 1 111 ? 3.534 -7.099 4.933 1.00 97.00 111 SER A C 1
ATOM 830 O O . SER A 1 111 ? 2.598 -6.601 4.306 1.00 97.00 111 SER A O 1
ATOM 832 N N . ILE A 1 112 ? 4.806 -6.940 4.572 1.00 97.19 112 ILE A N 1
ATOM 833 C CA . ILE A 1 112 ? 5.220 -6.174 3.397 1.00 97.19 112 ILE A CA 1
ATOM 834 C C . ILE A 1 112 ? 6.311 -6.963 2.689 1.00 97.19 112 ILE A C 1
ATOM 836 O O . ILE A 1 112 ? 7.401 -7.156 3.229 1.00 97.19 112 ILE A O 1
ATOM 840 N N . HIS A 1 113 ? 6.008 -7.395 1.472 1.00 97.56 113 HIS A N 1
ATOM 841 C CA . HIS A 1 113 ? 6.882 -8.216 0.643 1.00 97.56 113 HIS A CA 1
ATOM 842 C C . HIS A 1 113 ? 7.452 -7.353 -0.484 1.00 97.56 113 HIS A C 1
ATOM 844 O O . HIS A 1 113 ? 6.706 -6.832 -1.314 1.00 97.56 113 HIS A O 1
ATOM 850 N N . LEU A 1 114 ? 8.769 -7.138 -0.472 1.00 96.56 114 LEU A N 1
ATOM 851 C CA . LEU A 1 114 ? 9.499 -6.244 -1.390 1.00 96.56 114 LEU A CA 1
ATOM 852 C C . LEU A 1 114 ? 10.655 -6.968 -2.099 1.00 96.56 114 LEU A C 1
ATOM 854 O O . LEU A 1 114 ? 11.527 -6.332 -2.694 1.00 96.56 114 LEU A O 1
ATOM 858 N N . GLU A 1 115 ? 10.702 -8.296 -2.014 1.00 96.62 115 GLU A N 1
ATOM 859 C CA . GLU A 1 115 ? 11.751 -9.111 -2.615 1.00 96.62 115 GLU A CA 1
ATOM 860 C C . GLU A 1 115 ? 11.839 -8.887 -4.128 1.00 96.62 115 GLU A C 1
ATOM 862 O O . GLU A 1 115 ? 10.840 -8.849 -4.836 1.00 96.62 115 GLU A O 1
ATOM 867 N N . GLY A 1 116 ? 13.050 -8.715 -4.656 1.00 94.69 116 GLY A N 1
ATOM 868 C CA . GLY A 1 116 ? 13.250 -8.508 -6.092 1.00 94.69 116 GLY A CA 1
ATOM 869 C C . GLY A 1 116 ? 12.847 -7.126 -6.628 1.00 94.69 116 GLY A C 1
ATOM 870 O O . GLY A 1 116 ? 12.898 -6.935 -7.838 1.00 94.69 116 GLY A O 1
ATOM 871 N N . CYS A 1 117 ? 12.494 -6.147 -5.787 1.00 95.94 117 CYS A N 1
ATOM 872 C CA . CYS A 1 117 ? 12.348 -4.745 -6.206 1.00 95.94 117 CYS A CA 1
ATOM 873 C C . CYS A 1 117 ? 13.724 -4.085 -6.404 1.00 95.94 117 CYS A C 1
ATOM 875 O O . CYS A 1 117 ? 14.207 -3.361 -5.538 1.00 95.94 117 CYS A O 1
ATOM 877 N N . SER A 1 118 ? 14.379 -4.337 -7.540 1.00 95.19 118 SER A N 1
ATOM 878 C CA . SER A 1 118 ? 15.773 -3.923 -7.784 1.00 95.19 118 SER A CA 1
ATOM 879 C C . SER A 1 118 ? 16.023 -2.410 -7.767 1.00 95.19 118 SER A C 1
ATOM 881 O O . SER A 1 118 ? 17.147 -1.987 -7.512 1.00 95.19 118 SER A O 1
ATOM 883 N N . ALA A 1 119 ? 15.007 -1.593 -8.059 1.00 96.12 119 ALA A N 1
ATOM 884 C CA . ALA A 1 119 ? 15.116 -0.133 -8.044 1.00 96.12 119 ALA A CA 1
ATOM 885 C C . ALA A 1 119 ? 14.854 0.493 -6.662 1.00 96.12 119 ALA A C 1
ATOM 887 O O . ALA A 1 119 ? 15.053 1.699 -6.497 1.00 96.12 119 ALA A O 1
ATOM 888 N N . LEU A 1 120 ? 14.414 -0.297 -5.677 1.00 95.31 120 LEU A N 1
ATOM 889 C CA . LEU A 1 120 ? 14.073 0.184 -4.346 1.00 95.31 120 LEU A CA 1
ATOM 890 C C . LEU A 1 120 ? 15.307 0.168 -3.438 1.00 95.31 120 LEU A C 1
ATOM 892 O O . LEU A 1 120 ? 15.804 -0.894 -3.067 1.00 95.31 120 LEU A O 1
ATOM 896 N N . THR A 1 121 ? 15.795 1.350 -3.065 1.00 93.62 121 THR A N 1
ATOM 897 C CA . THR A 1 121 ? 17.059 1.494 -2.319 1.00 93.62 121 THR A CA 1
ATOM 898 C C . THR A 1 121 ? 16.904 2.107 -0.930 1.00 93.62 121 THR A C 1
ATOM 900 O O . THR A 1 121 ? 17.753 1.874 -0.071 1.00 93.62 121 THR A O 1
ATOM 903 N N . ASP A 1 122 ? 15.828 2.856 -0.680 1.00 94.56 122 ASP A N 1
ATOM 904 C CA . ASP A 1 122 ? 15.588 3.538 0.593 1.00 94.56 122 ASP A CA 1
ATOM 905 C C . ASP A 1 122 ? 14.353 2.978 1.306 1.00 94.56 122 ASP A C 1
ATOM 907 O O . ASP A 1 122 ? 13.254 2.913 0.752 1.00 94.56 122 ASP A O 1
ATOM 911 N N . PHE A 1 123 ? 14.555 2.602 2.567 1.00 95.25 123 PHE A N 1
ATOM 912 C CA . PHE A 1 123 ? 13.554 2.006 3.450 1.00 95.25 123 PHE A CA 1
ATOM 913 C C . PHE A 1 123 ? 13.396 2.793 4.756 1.00 95.25 123 PHE A C 1
ATOM 915 O O . PHE A 1 123 ? 12.719 2.327 5.673 1.00 95.25 123 PHE A O 1
ATOM 922 N N . SER A 1 124 ? 14.035 3.956 4.884 1.00 96.62 124 SER A N 1
ATOM 923 C CA . SER A 1 124 ? 14.136 4.698 6.148 1.00 96.62 124 SER A CA 1
ATOM 924 C C . SER A 1 124 ? 12.761 5.090 6.686 1.00 96.62 124 SER A C 1
ATOM 926 O O . SER A 1 124 ? 12.438 4.845 7.846 1.00 96.62 124 SER A O 1
ATOM 928 N N . GLU A 1 125 ? 11.915 5.616 5.807 1.00 97.31 125 GLU A N 1
ATOM 929 C CA . GLU A 1 125 ? 10.543 6.014 6.120 1.00 97.31 125 GLU A CA 1
ATOM 930 C C . GLU A 1 125 ? 9.638 4.822 6.430 1.00 97.31 125 GLU A C 1
ATOM 932 O O . GLU A 1 125 ? 8.822 4.885 7.350 1.00 97.31 125 GLU A O 1
ATOM 937 N N . LEU A 1 126 ? 9.834 3.699 5.732 1.00 96.00 126 LEU A N 1
ATOM 938 C CA . LEU A 1 126 ? 9.121 2.462 6.031 1.00 96.00 126 LEU A CA 1
ATOM 939 C C . LEU A 1 126 ? 9.475 1.938 7.425 1.00 96.00 126 LEU A C 1
ATOM 941 O O . LEU A 1 126 ? 8.583 1.646 8.217 1.00 96.00 126 LEU A O 1
ATOM 945 N N . ARG A 1 127 ? 10.769 1.887 7.757 1.00 95.69 127 ARG A N 1
ATOM 946 C CA . ARG A 1 127 ? 11.246 1.500 9.093 1.00 95.69 127 ARG A CA 1
ATOM 947 C C . ARG A 1 127 ? 10.703 2.433 10.171 1.00 95.69 127 ARG A C 1
ATOM 949 O O . ARG A 1 127 ? 10.246 1.955 11.205 1.00 95.69 127 ARG A O 1
ATOM 956 N N . ARG A 1 128 ? 10.710 3.747 9.919 1.00 95.88 128 ARG A N 1
ATOM 957 C CA . ARG A 1 128 ? 10.153 4.742 10.843 1.00 95.88 128 ARG A CA 1
ATOM 958 C C . ARG A 1 128 ? 8.666 4.499 11.090 1.00 95.88 128 ARG A C 1
ATOM 960 O O . ARG A 1 128 ? 8.265 4.429 12.245 1.00 95.88 128 ARG A O 1
ATOM 967 N N . GLY A 1 129 ? 7.872 4.328 10.035 1.00 95.00 129 GLY A N 1
ATOM 968 C CA . GLY A 1 129 ? 6.443 4.032 10.148 1.00 95.00 129 GLY A CA 1
ATOM 969 C C . GLY A 1 129 ? 6.157 2.766 10.949 1.00 95.00 129 GLY A C 1
ATOM 970 O O . GLY A 1 129 ? 5.343 2.788 11.865 1.00 95.00 129 GLY A O 1
ATOM 971 N N . LEU A 1 130 ? 6.881 1.682 10.657 1.00 93.38 130 LEU A N 1
ATOM 972 C CA . LEU A 1 130 ? 6.746 0.416 11.381 1.00 93.38 130 LEU A CA 1
ATOM 973 C C . LEU A 1 130 ? 7.113 0.555 12.865 1.00 93.38 130 LEU A C 1
ATOM 975 O O . LEU A 1 130 ? 6.428 -0.006 13.711 1.00 93.38 130 LEU A O 1
ATOM 979 N N . SER A 1 131 ? 8.137 1.350 13.199 1.00 93.25 131 SER A N 1
ATOM 980 C CA . SER A 1 131 ? 8.538 1.589 14.597 1.00 93.25 131 SER A CA 1
ATOM 981 C C . SER A 1 131 ? 7.506 2.356 15.436 1.00 93.25 131 SER A C 1
ATOM 983 O O . SER A 1 131 ? 7.601 2.356 16.660 1.00 93.25 131 SER A O 1
ATOM 985 N N . GLN A 1 132 ? 6.532 3.015 14.799 1.00 91.12 132 GLN A N 1
ATOM 986 C CA . GLN A 1 132 ? 5.452 3.742 15.478 1.00 91.12 132 GLN A CA 1
ATOM 987 C C . GLN A 1 132 ? 4.260 2.850 15.840 1.00 91.12 132 GLN A C 1
ATOM 989 O O . GLN A 1 132 ? 3.392 3.284 16.596 1.00 91.12 132 GLN A O 1
ATOM 994 N N . LEU A 1 133 ? 4.198 1.626 15.309 1.00 87.44 133 LEU A N 1
ATOM 995 C CA . LEU A 1 133 ? 3.127 0.684 15.608 1.00 87.44 133 LEU A CA 1
ATOM 996 C C . LEU A 1 133 ? 3.327 0.131 17.023 1.00 87.44 133 LEU A C 1
ATOM 998 O O . LEU A 1 133 ? 4.127 -0.773 17.256 1.00 87.44 133 LEU A O 1
ATOM 1002 N N . SER A 1 134 ? 2.617 0.706 17.990 1.00 68.12 134 SER A N 1
ATOM 1003 C CA . SER A 1 134 ? 2.622 0.239 19.371 1.00 68.12 134 SER A CA 1
ATOM 1004 C C . SER A 1 134 ? 1.827 -1.067 19.479 1.00 68.12 134 SER A C 1
ATOM 1006 O O . SER A 1 134 ? 0.615 -1.092 19.286 1.00 68.12 134 SER A O 1
ATOM 1008 N N . GLY A 1 135 ? 2.507 -2.172 19.793 1.00 61.97 135 GLY A N 1
ATOM 1009 C CA . GLY A 1 135 ? 1.867 -3.480 20.002 1.00 61.97 135 GLY A CA 1
ATOM 1010 C C . GLY A 1 135 ? 2.191 -4.557 18.964 1.00 61.97 135 GLY A C 1
ATOM 1011 O O . GLY A 1 135 ? 1.564 -5.616 19.007 1.00 61.97 135 GLY A O 1
ATOM 1012 N N . LEU A 1 136 ? 3.156 -4.302 18.074 1.00 57.81 136 LEU A N 1
ATOM 1013 C CA . LEU A 1 136 ? 3.856 -5.321 17.284 1.00 57.81 136 LEU A CA 1
ATOM 1014 C C . LEU A 1 136 ? 5.167 -5.752 17.947 1.00 57.81 136 LEU A C 1
ATOM 1016 O O . LEU A 1 136 ? 5.796 -4.900 18.616 1.00 57.81 136 LEU A O 1
#